Protein AF-A0A1Q8ZIU3-F1 (afdb_monomer_lite)

Radius of gyration: 17.09 Å; chains: 1; bounding box: 44×17×46 Å

Secondary structure (DSSP, 8-state):
--THHHHHHHHHHHHHHHHHHHHHHHHHHHHHHHHHTT-HHHHHHHHHHHHHHHHHHHHHHHHHHHHHHHHHHHH-

Foldseek 3Di:
DPPVVLVVLLVVLVVLVVVLVVVVVVLVVVCVVCVVVVVNVVNVVVCVVCVVVNVVSVVVSVVSVVVNVVSVVVVD

Sequence (76 aa):
MIERRYSLLFRLTVHLLKYFLLAVCGFTITCLLSETMGAIHAVQMIVQMMGPWLLRSAVVIICFMGMAIILESIRQ

pLDDT: mean 72.48, std 8.3, range [43.53, 83.69]

Structure (mmCIF, N/CA/C/O backbone):
data_AF-A0A1Q8ZIU3-F1
#
_entry.id   AF-A0A1Q8ZIU3-F1
#
loop_
_atom_site.group_PDB
_atom_site.id
_atom_site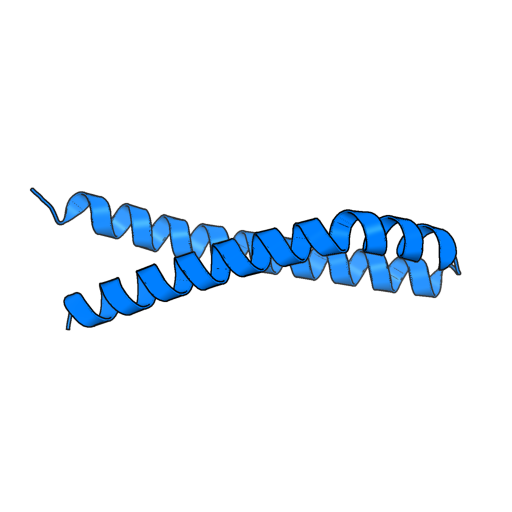.type_symbol
_atom_site.label_atom_id
_atom_site.label_alt_id
_atom_site.label_comp_id
_atom_site.label_asym_id
_atom_site.label_entity_id
_atom_site.label_seq_id
_atom_site.pdbx_PDB_ins_code
_atom_site.Cartn_x
_atom_site.Cartn_y
_atom_site.Cartn_z
_atom_site.occupancy
_atom_site.B_iso_or_equiv
_atom_site.auth_seq_id
_atom_site.auth_comp_id
_atom_site.auth_asym_id
_atom_site.auth_atom_id
_atom_site.pdbx_PDB_model_num
ATOM 1 N N . MET A 1 1 ? -25.845 -8.659 22.476 1.00 43.53 1 MET A N 1
ATOM 2 C CA . MET A 1 1 ? -25.583 -9.354 21.187 1.00 43.53 1 MET A CA 1
ATOM 3 C C . MET A 1 1 ? -24.596 -8.606 20.270 1.00 43.53 1 MET A C 1
ATOM 5 O O . MET A 1 1 ? -24.465 -8.972 19.109 1.00 43.53 1 MET A O 1
ATOM 9 N N . ILE A 1 2 ? -23.882 -7.586 20.769 1.00 53.38 2 ILE A N 1
ATOM 10 C CA . ILE A 1 2 ? -23.054 -6.672 19.958 1.00 53.38 2 ILE A CA 1
ATOM 11 C C . ILE A 1 2 ? -21.573 -7.108 19.944 1.00 53.38 2 ILE A C 1
ATOM 13 O O . ILE A 1 2 ? -20.956 -7.055 18.891 1.00 53.38 2 ILE A O 1
ATOM 17 N N . GLU A 1 3 ? -21.040 -7.701 21.021 1.00 52.19 3 GLU A N 1
ATOM 18 C CA . GLU A 1 3 ? -19.613 -8.073 21.170 1.00 52.19 3 GLU A CA 1
ATOM 19 C C . GLU A 1 3 ? -19.007 -8.983 20.080 1.00 52.19 3 GLU A C 1
ATOM 21 O O . GLU A 1 3 ? -17.867 -8.772 19.668 1.00 52.19 3 GLU A O 1
ATOM 26 N N . ARG A 1 4 ? -19.745 -9.969 19.546 1.00 54.22 4 ARG A N 1
ATOM 27 C CA . ARG A 1 4 ? -19.194 -10.948 18.576 1.00 54.22 4 ARG A CA 1
ATOM 28 C C . ARG A 1 4 ? -18.722 -10.310 17.261 1.00 54.22 4 ARG A C 1
ATOM 30 O O . ARG A 1 4 ? -17.807 -10.831 16.626 1.00 54.22 4 ARG A O 1
ATOM 37 N N . ARG A 1 5 ? -19.328 -9.193 16.841 1.00 54.50 5 ARG A N 1
ATOM 38 C CA . ARG A 1 5 ? -18.979 -8.502 15.584 1.00 54.50 5 ARG A CA 1
ATOM 39 C C . ARG A 1 5 ? -17.633 -7.770 15.665 1.00 54.50 5 ARG A C 1
ATOM 41 O O . ARG A 1 5 ? -16.971 -7.599 14.646 1.00 54.50 5 ARG A O 1
ATOM 48 N N . TYR A 1 6 ? -17.196 -7.402 16.867 1.00 55.91 6 TYR A N 1
ATOM 49 C CA . TYR A 1 6 ? -16.052 -6.516 17.089 1.00 55.91 6 TYR A CA 1
ATOM 50 C C . TYR A 1 6 ? -14.727 -7.278 17.016 1.00 55.91 6 TYR A C 1
ATOM 52 O O . TYR A 1 6 ? -13.774 -6.786 16.417 1.00 55.91 6 TYR A O 1
ATOM 60 N N . SER A 1 7 ? -14.678 -8.521 17.514 1.00 63.81 7 SER A N 1
ATOM 61 C CA . SER A 1 7 ? -13.507 -9.392 17.322 1.00 63.81 7 SER A CA 1
ATOM 62 C C . SER A 1 7 ? -13.258 -9.726 15.852 1.00 63.81 7 SER A C 1
ATOM 64 O O . SER A 1 7 ? -12.106 -9.863 15.451 1.00 63.81 7 SER A O 1
ATOM 66 N N . LEU A 1 8 ? -14.311 -9.837 15.033 1.00 65.25 8 LEU A N 1
ATOM 67 C CA . LEU A 1 8 ? -14.168 -10.078 13.595 1.00 65.25 8 LEU A CA 1
ATOM 68 C C . LEU A 1 8 ? -13.631 -8.850 12.860 1.00 65.25 8 LEU A C 1
ATOM 70 O O . LEU A 1 8 ? -12.728 -9.000 12.045 1.00 65.25 8 LEU A O 1
ATOM 74 N N . LEU A 1 9 ? -14.132 -7.651 13.175 1.00 65.50 9 LEU A N 1
ATOM 75 C CA . LEU A 1 9 ? -13.649 -6.403 12.575 1.00 65.50 9 LEU A CA 1
ATOM 76 C C . LEU A 1 9 ? -12.187 -6.130 12.934 1.00 65.50 9 LEU A C 1
ATOM 78 O O . LEU A 1 9 ? -11.388 -5.874 12.044 1.00 65.50 9 LEU A O 1
ATOM 82 N N . PHE A 1 10 ? -11.810 -6.282 14.205 1.00 66.25 10 PHE A N 1
ATOM 83 C CA . PHE A 1 10 ? -10.420 -6.115 14.636 1.00 66.25 10 PHE A CA 1
ATOM 84 C C . PHE A 1 10 ? -9.486 -7.128 13.962 1.00 66.25 10 PHE A C 1
ATOM 86 O O . PHE A 1 10 ? -8.423 -6.776 13.451 1.00 66.25 10 PHE A O 1
ATOM 93 N N . ARG A 1 11 ? -9.911 -8.397 13.888 1.00 70.56 11 ARG A N 1
ATOM 94 C CA . ARG A 1 11 ? -9.139 -9.447 13.217 1.00 70.56 11 ARG A CA 1
ATOM 95 C C . ARG A 1 11 ? -9.019 -9.192 11.717 1.00 70.56 11 ARG A C 1
ATOM 97 O O . ARG A 1 11 ? -7.950 -9.432 11.167 1.00 70.56 11 ARG A O 1
ATOM 104 N N . LEU A 1 12 ? -10.074 -8.688 11.073 1.00 66.38 12 LEU A N 1
ATOM 105 C CA . LEU A 1 12 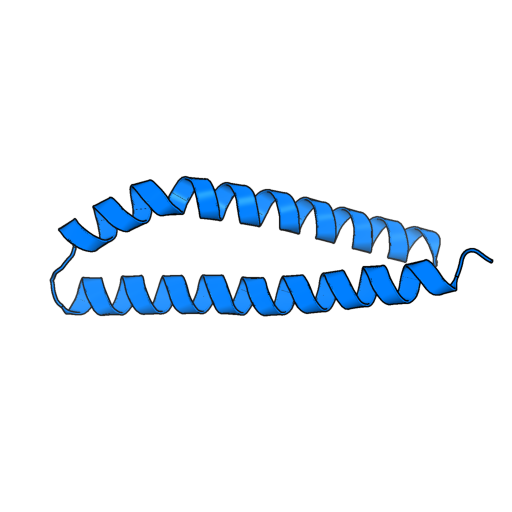? -10.046 -8.268 9.673 1.00 66.38 12 LEU A CA 1
ATOM 106 C C . LEU A 1 12 ? -9.081 -7.104 9.471 1.00 66.38 12 LEU A C 1
ATOM 108 O O . LEU A 1 12 ? -8.258 -7.203 8.572 1.00 66.38 12 LEU A O 1
ATOM 112 N N . THR A 1 13 ? -9.106 -6.073 10.323 1.00 70.94 13 THR A N 1
ATOM 113 C CA . THR A 1 13 ? -8.172 -4.937 10.253 1.00 70.94 13 THR A CA 1
ATOM 114 C C . THR A 1 13 ? -6.721 -5.395 10.328 1.00 70.94 13 THR A C 1
ATOM 116 O O . THR A 1 13 ? -5.923 -5.025 9.473 1.00 70.94 13 THR A O 1
ATOM 119 N N . VAL A 1 14 ? -6.374 -6.235 11.307 1.00 72.62 14 VAL A N 1
ATOM 120 C CA . VAL A 1 14 ? -5.006 -6.759 11.455 1.00 72.62 14 VAL A CA 1
ATOM 121 C C . VAL A 1 14 ? -4.607 -7.600 10.241 1.00 72.62 14 VAL A C 1
ATOM 123 O O . VAL A 1 14 ? -3.478 -7.505 9.760 1.00 72.62 14 VAL A O 1
ATOM 126 N N . HIS A 1 15 ? -5.535 -8.398 9.703 1.00 74.50 15 HIS A N 1
ATOM 127 C CA . HIS A 1 15 ? -5.267 -9.186 8.504 1.00 74.50 15 HIS A CA 1
ATOM 128 C C . HIS A 1 15 ? -5.033 -8.292 7.279 1.00 74.50 15 HIS A C 1
ATOM 130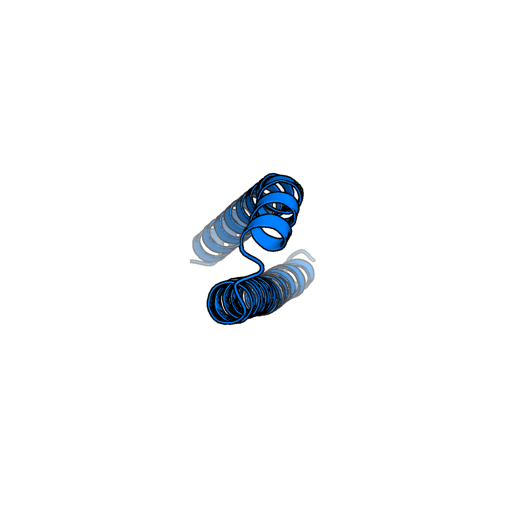 O O . HIS A 1 15 ? -4.063 -8.501 6.554 1.00 74.50 15 HIS A O 1
ATOM 136 N N . LEU A 1 16 ? -5.881 -7.279 7.081 1.00 71.88 16 LEU A N 1
ATOM 137 C CA . LEU A 1 16 ? -5.794 -6.309 5.987 1.00 71.88 16 LEU A CA 1
ATOM 138 C C . LEU A 1 16 ? -4.499 -5.502 6.064 1.00 71.88 16 LEU A C 1
ATOM 140 O O . LEU A 1 16 ? -3.822 -5.349 5.053 1.00 71.88 16 LEU A O 1
ATOM 144 N N . LEU A 1 17 ? -4.113 -5.063 7.263 1.00 74.00 17 LEU A N 1
ATOM 145 C CA . LEU A 1 17 ? -2.856 -4.357 7.493 1.00 74.00 17 LEU A CA 1
ATOM 146 C C . LEU A 1 17 ? -1.651 -5.236 7.137 1.00 74.00 17 LEU A C 1
ATOM 148 O O . LEU A 1 17 ? -0.735 -4.772 6.460 1.00 74.00 17 LEU A O 1
ATOM 152 N N . LYS A 1 18 ? -1.672 -6.520 7.524 1.00 77.25 18 LYS A N 1
ATOM 153 C CA . LYS A 1 18 ? -0.607 -7.469 7.170 1.00 77.25 18 LYS A CA 1
ATOM 154 C C . LYS A 1 18 ? -0.500 -7.657 5.658 1.00 77.25 18 LYS A C 1
ATOM 156 O O . LYS A 1 18 ? 0.601 -7.611 5.117 1.00 77.25 18 LYS A O 1
ATOM 161 N N . TYR A 1 19 ? -1.630 -7.856 4.978 1.00 75.94 19 TYR A N 1
ATOM 162 C CA . TYR A 1 19 ? -1.663 -8.000 3.521 1.00 75.94 19 TYR A CA 1
ATOM 163 C C . TYR A 1 19 ? -1.227 -6.724 2.801 1.00 75.94 19 TYR A C 1
ATOM 165 O O . TYR A 1 19 ? -0.534 -6.813 1.791 1.00 75.94 19 TYR A O 1
ATOM 173 N N . PHE A 1 20 ? -1.565 -5.549 3.329 1.00 73.38 20 PHE A N 1
ATOM 174 C CA . PHE A 1 20 ? -1.124 -4.283 2.759 1.00 73.38 20 PHE A CA 1
ATOM 175 C C . PHE A 1 20 ? 0.377 -4.068 2.888 1.00 73.38 20 PHE A C 1
ATOM 177 O O . PHE A 1 20 ? 1.018 -3.717 1.903 1.00 73.38 20 PHE A O 1
ATOM 184 N N . LEU A 1 21 ? 0.951 -4.324 4.068 1.00 76.06 21 LEU A N 1
ATOM 185 C CA . LEU A 1 21 ? 2.401 -4.273 4.243 1.00 76.06 21 LEU A CA 1
ATOM 186 C C . LEU A 1 21 ? 3.097 -5.213 3.255 1.00 76.06 21 LEU A C 1
ATOM 188 O O . LEU A 1 21 ? 4.090 -4.836 2.642 1.00 76.06 21 LEU A O 1
ATOM 192 N N . LEU A 1 22 ? 2.543 -6.416 3.064 1.00 79.00 22 LEU A N 1
ATOM 193 C CA . LEU A 1 22 ? 3.063 -7.383 2.101 1.00 79.00 22 LEU A CA 1
ATOM 194 C C . LEU A 1 22 ? 2.984 -6.855 0.661 1.00 79.00 22 LEU A C 1
ATOM 196 O O . LEU A 1 22 ? 3.941 -7.000 -0.094 1.00 79.00 22 LEU A O 1
ATOM 200 N N . ALA A 1 23 ? 1.864 -6.227 0.292 1.00 76.44 23 ALA A N 1
ATOM 201 C CA . ALA A 1 23 ? 1.654 -5.651 -1.031 1.00 76.44 23 ALA A CA 1
ATOM 202 C C . ALA A 1 23 ? 2.604 -4.474 -1.302 1.00 76.44 23 ALA A C 1
ATOM 204 O O . ALA A 1 23 ? 3.214 -4.422 -2.367 1.00 76.44 23 ALA A O 1
ATOM 205 N N . VAL A 1 24 ? 2.782 -3.571 -0.332 1.00 78.81 24 VAL A N 1
ATOM 206 C CA . VAL A 1 24 ? 3.724 -2.445 -0.431 1.00 78.81 24 VAL A CA 1
ATOM 207 C C . VAL A 1 24 ? 5.163 -2.947 -0.495 1.00 78.81 24 VAL A C 1
ATOM 209 O O . VAL A 1 24 ? 5.917 -2.486 -1.345 1.00 78.81 24 VAL A O 1
ATOM 212 N N . CYS A 1 25 ? 5.549 -3.925 0.330 1.00 80.31 25 CYS A N 1
ATOM 213 C CA . CYS A 1 25 ? 6.871 -4.547 0.234 1.00 80.31 25 CYS A CA 1
ATOM 214 C C . CYS A 1 25 ? 7.098 -5.184 -1.138 1.00 80.31 25 CYS A C 1
ATOM 216 O O . CYS A 1 25 ? 8.132 -4.936 -1.751 1.00 80.31 25 CYS A O 1
ATOM 218 N N . GLY A 1 26 ? 6.136 -5.961 -1.642 1.00 82.12 26 GLY A N 1
ATOM 219 C CA . GLY A 1 26 ? 6.222 -6.565 -2.971 1.00 82.12 26 GLY A CA 1
ATOM 220 C C . GLY A 1 26 ? 6.397 -5.513 -4.064 1.00 82.12 26 GLY A C 1
ATOM 221 O O . GLY A 1 26 ? 7.296 -5.632 -4.890 1.00 82.12 26 GLY A O 1
ATOM 222 N N . PHE A 1 27 ? 5.606 -4.440 -4.011 1.00 76.44 27 PHE A N 1
ATOM 223 C CA . PHE A 1 27 ? 5.697 -3.335 -4.961 1.00 76.44 27 PHE A CA 1
ATOM 224 C C . PHE A 1 27 ? 7.066 -2.644 -4.915 1.00 76.44 27 PHE A C 1
ATOM 226 O O . PHE A 1 27 ? 7.695 -2.444 -5.952 1.00 76.44 27 PHE A O 1
ATOM 233 N N . THR A 1 28 ? 7.572 -2.349 -3.715 1.00 80.25 28 THR A N 1
ATOM 234 C CA . THR A 1 28 ? 8.903 -1.760 -3.521 1.00 80.25 28 THR A CA 1
ATOM 235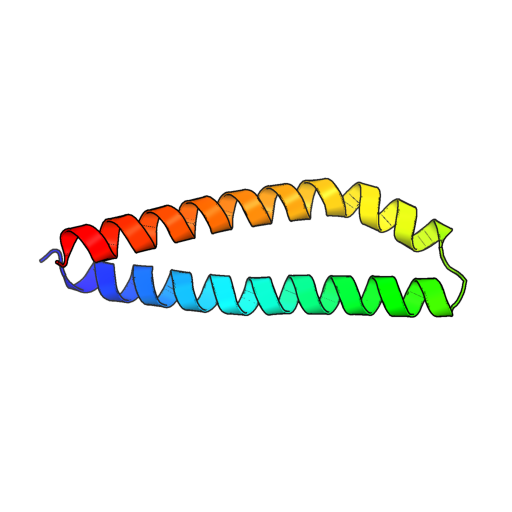 C C . THR A 1 28 ? 10.006 -2.664 -4.069 1.00 80.25 28 THR A C 1
ATOM 237 O O . THR A 1 28 ? 10.905 -2.179 -4.752 1.00 80.25 28 THR A O 1
ATOM 240 N N . ILE A 1 29 ? 9.928 -3.979 -3.831 1.00 83.69 29 ILE A N 1
ATOM 241 C CA . ILE A 1 29 ? 10.902 -4.953 -4.346 1.00 83.69 29 ILE A CA 1
ATOM 242 C C . ILE A 1 29 ? 10.877 -4.985 -5.879 1.00 83.69 29 ILE A C 1
ATOM 244 O O . ILE A 1 29 ? 11.935 -4.959 -6.499 1.00 83.69 29 ILE A O 1
ATOM 248 N N . THR A 1 30 ? 9.697 -4.998 -6.506 1.00 81.75 30 THR A N 1
ATOM 249 C CA . THR A 1 30 ? 9.575 -4.971 -7.973 1.00 81.75 30 THR A CA 1
ATOM 250 C C . THR A 1 30 ? 10.122 -3.675 -8.575 1.00 81.75 30 THR A C 1
ATOM 252 O O . THR A 1 30 ? 10.843 -3.735 -9.572 1.00 81.75 30 THR A O 1
ATOM 255 N N . CYS A 1 31 ? 9.845 -2.519 -7.961 1.00 71.06 31 CYS A N 1
ATOM 256 C CA . CYS A 1 31 ? 10.421 -1.241 -8.384 1.00 71.06 31 CYS A CA 1
ATOM 257 C C . CYS A 1 31 ? 11.953 -1.258 -8.296 1.00 71.06 31 CYS A C 1
ATOM 259 O O . CYS A 1 31 ? 12.615 -0.924 -9.273 1.00 71.06 31 CYS A O 1
ATOM 261 N N . LEU A 1 32 ? 12.516 -1.713 -7.171 1.00 80.56 32 LEU A N 1
ATOM 262 C CA . LEU A 1 32 ? 13.968 -1.811 -6.988 1.00 80.56 32 LEU A CA 1
ATOM 263 C C . LEU A 1 32 ? 14.617 -2.766 -7.999 1.00 80.56 32 LEU A C 1
ATOM 265 O O . LEU A 1 32 ? 15.627 -2.418 -8.603 1.00 80.56 32 LEU A O 1
ATOM 269 N N . LEU A 1 33 ? 14.031 -3.945 -8.234 1.00 81.75 33 LEU A N 1
ATOM 270 C CA . LEU A 1 33 ? 14.550 -4.894 -9.228 1.00 81.75 33 LEU A CA 1
ATOM 271 C C . LEU A 1 33 ? 14.575 -4.286 -10.630 1.00 81.75 33 LEU A C 1
ATOM 273 O O . LEU A 1 33 ? 15.537 -4.455 -11.378 1.00 81.75 33 LEU A O 1
ATOM 277 N N . SER A 1 34 ? 13.528 -3.564 -10.998 1.00 77.06 34 SER A N 1
ATOM 278 C CA . SER A 1 34 ? 13.414 -3.034 -12.348 1.00 77.06 34 SER A CA 1
ATOM 279 C C . SER A 1 34 ? 14.253 -1.766 -12.569 1.00 77.06 34 SER A C 1
ATOM 281 O O . SER A 1 34 ? 14.708 -1.546 -13.692 1.00 77.06 34 SER A O 1
ATOM 283 N N . GLU A 1 35 ? 14.553 -1.000 -11.513 1.00 72.56 35 GLU A N 1
ATOM 284 C CA . GLU A 1 35 ? 15.622 0.014 -11.515 1.00 72.56 35 GLU A CA 1
ATOM 285 C C . GLU A 1 35 ? 16.986 -0.642 -11.797 1.00 72.56 35 GLU A C 1
ATOM 287 O O . GLU A 1 35 ? 17.718 -0.192 -12.677 1.00 72.56 35 GLU A O 1
ATOM 292 N N . THR A 1 36 ? 17.305 -1.765 -11.133 1.00 79.81 36 THR A N 1
ATOM 293 C CA . THR A 1 36 ? 18.588 -2.468 -11.346 1.00 79.81 36 THR A CA 1
ATOM 294 C C . THR A 1 36 ? 18.731 -3.102 -12.731 1.00 79.81 36 THR A C 1
ATOM 296 O O . THR A 1 36 ? 19.847 -3.253 -13.220 1.00 79.81 36 THR A O 1
ATOM 299 N N . MET A 1 37 ? 17.620 -3.446 -13.390 1.00 78.50 37 MET A N 1
ATOM 300 C CA . MET A 1 37 ? 17.617 -4.008 -14.747 1.00 78.50 37 MET A CA 1
ATOM 301 C C . MET A 1 37 ? 17.549 -2.939 -15.852 1.00 78.50 37 MET A C 1
ATOM 303 O O . MET A 1 37 ? 17.516 -3.291 -17.029 1.00 78.50 37 MET A O 1
ATOM 307 N N . GLY A 1 38 ? 17.510 -1.645 -15.508 1.00 73.69 38 GLY A N 1
ATOM 308 C CA . GLY A 1 38 ? 17.422 -0.553 -16.486 1.00 73.69 38 GLY A CA 1
ATOM 309 C C . GLY A 1 38 ? 16.064 -0.442 -17.194 1.00 73.69 38 GLY A C 1
ATOM 310 O O . GLY A 1 38 ? 15.916 0.337 -18.134 1.00 73.69 38 GLY A O 1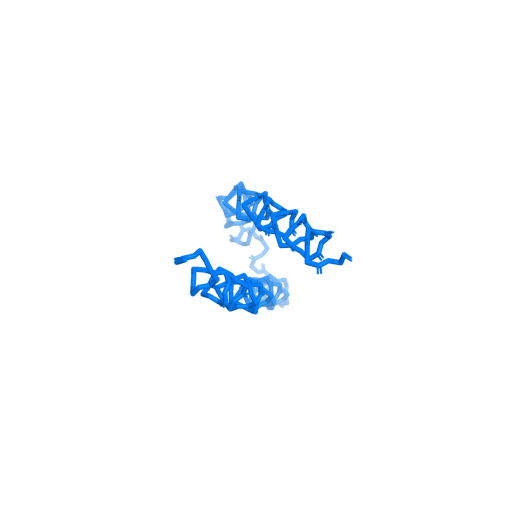
ATOM 311 N N . ALA A 1 39 ? 15.039 -1.165 -16.732 1.00 75.25 39 ALA A N 1
ATOM 312 C CA . ALA A 1 39 ? 13.675 -1.132 -17.267 1.00 75.25 39 ALA A CA 1
ATOM 313 C C . ALA A 1 39 ? 12.840 -0.002 -16.629 1.00 75.25 39 ALA A C 1
ATOM 315 O O . ALA A 1 39 ? 11.673 -0.170 -16.267 1.00 75.25 39 ALA A O 1
ATOM 316 N N . ILE A 1 40 ? 13.456 1.172 -16.494 1.00 70.94 40 ILE A N 1
ATOM 317 C CA . ILE A 1 40 ? 12.927 2.336 -15.769 1.00 70.94 40 ILE A CA 1
ATOM 318 C C . ILE A 1 40 ? 11.625 2.832 -16.425 1.00 70.94 40 ILE A C 1
ATOM 320 O O . ILE A 1 40 ? 10.651 3.160 -15.748 1.00 70.94 40 ILE A O 1
ATOM 324 N N . HIS A 1 41 ? 11.553 2.788 -17.760 1.00 73.69 41 HIS A N 1
ATOM 325 C CA . HIS A 1 41 ? 10.371 3.203 -18.521 1.00 73.69 41 HIS A CA 1
ATOM 326 C C . HIS A 1 41 ? 9.145 2.308 -18.282 1.00 73.69 41 HIS A C 1
ATOM 328 O O . HIS A 1 41 ? 8.026 2.812 -18.179 1.00 73.69 41 HIS A O 1
ATOM 334 N N . ALA A 1 42 ? 9.344 0.991 -18.158 1.00 74.19 42 ALA A N 1
ATOM 335 C CA . ALA A 1 42 ? 8.253 0.058 -17.882 1.00 74.19 42 ALA A CA 1
ATOM 336 C C . ALA A 1 42 ? 7.700 0.276 -16.466 1.00 74.19 42 ALA A C 1
ATOM 338 O O . ALA A 1 42 ? 6.486 0.345 -16.278 1.00 74.19 42 ALA A O 1
ATOM 339 N N . VAL A 1 43 ? 8.586 0.481 -15.485 1.00 73.19 43 VAL A N 1
ATOM 340 C CA . VAL A 1 43 ? 8.194 0.818 -14.108 1.00 73.19 43 VAL A CA 1
ATOM 341 C C . VAL A 1 43 ? 7.453 2.128 -14.041 1.00 73.19 43 VAL A C 1
ATOM 343 O O . VAL A 1 43 ? 6.432 2.175 -13.371 1.00 73.19 43 VAL A O 1
ATOM 346 N N . GLN A 1 44 ? 7.909 3.181 -14.722 1.00 75.69 44 GLN A N 1
ATOM 347 C CA . GLN A 1 44 ? 7.209 4.464 -14.681 1.00 75.69 44 GLN A CA 1
ATOM 348 C C . GLN A 1 44 ? 5.770 4.342 -15.185 1.00 75.69 44 GLN A C 1
ATOM 350 O O . GLN A 1 44 ? 4.860 4.885 -14.560 1.00 75.69 44 GLN A O 1
ATOM 355 N N . MET A 1 45 ? 5.544 3.585 -16.262 1.00 79.50 45 MET A N 1
ATOM 356 C CA . MET A 1 45 ? 4.198 3.357 -16.789 1.00 79.50 45 MET A CA 1
ATOM 357 C C . MET A 1 45 ? 3.328 2.576 -15.792 1.00 79.50 45 MET A C 1
ATOM 359 O O . MET A 1 45 ? 2.186 2.952 -15.525 1.00 79.50 45 MET A O 1
ATOM 363 N N . ILE A 1 46 ? 3.889 1.532 -15.179 1.00 75.75 46 ILE A N 1
ATOM 364 C CA . ILE A 1 46 ? 3.209 0.719 -14.164 1.00 75.75 46 ILE A CA 1
ATOM 365 C C . ILE A 1 46 ? 2.933 1.542 -12.898 1.00 75.75 46 ILE A C 1
ATOM 367 O O . ILE A 1 46 ? 1.840 1.467 -12.348 1.00 75.75 46 ILE A O 1
ATOM 371 N N . VAL A 1 47 ? 3.874 2.379 -12.459 1.00 76.38 47 VAL A N 1
ATOM 372 C CA . VAL A 1 47 ? 3.749 3.281 -11.306 1.00 76.38 47 VAL A CA 1
ATOM 373 C C . VAL A 1 47 ? 2.699 4.352 -11.554 1.00 76.38 47 VAL A C 1
ATOM 375 O O . VAL A 1 47 ? 1.921 4.632 -10.650 1.00 76.38 47 VAL A O 1
ATOM 378 N N . GLN A 1 48 ? 2.602 4.935 -12.749 1.00 78.62 48 GLN A N 1
ATOM 379 C CA . GLN A 1 48 ? 1.530 5.893 -13.036 1.00 78.62 48 GLN A CA 1
ATOM 380 C C . GLN A 1 48 ? 0.149 5.232 -13.050 1.00 78.62 48 GLN A C 1
ATOM 382 O O . GLN A 1 48 ? -0.836 5.856 -12.659 1.00 78.62 48 GLN A O 1
ATOM 387 N N . MET A 1 49 ? 0.072 3.963 -13.449 1.00 78.06 49 MET A N 1
ATOM 388 C CA . MET A 1 49 ? -1.185 3.221 -13.522 1.00 78.06 49 MET A CA 1
ATOM 389 C C . MET A 1 49 ? -1.605 2.640 -12.160 1.00 78.06 49 MET A C 1
ATOM 391 O O . MET A 1 49 ? -2.776 2.708 -11.785 1.00 78.06 49 MET A O 1
ATOM 395 N N . MET A 1 50 ? -0.650 2.125 -11.380 1.00 74.31 50 MET A N 1
ATOM 396 C CA . MET A 1 50 ? -0.866 1.546 -10.048 1.00 74.31 50 MET A CA 1
ATOM 397 C C . MET A 1 50 ? -0.765 2.571 -8.919 1.00 74.31 50 MET A C 1
ATOM 399 O O . MET A 1 50 ? -1.326 2.342 -7.856 1.00 74.31 50 MET A O 1
ATOM 403 N N . GLY A 1 51 ? -0.119 3.714 -9.125 1.00 75.62 51 GLY A N 1
ATOM 404 C CA . GLY A 1 51 ? -0.014 4.813 -8.162 1.00 75.62 51 GLY A CA 1
ATOM 405 C C . GLY A 1 51 ? -1.365 5.291 -7.619 1.00 75.62 51 GLY A C 1
ATOM 406 O O . GLY A 1 51 ? -1.545 5.300 -6.401 1.00 75.62 51 GLY A O 1
ATOM 407 N N . PRO A 1 52 ? -2.363 5.617 -8.464 1.00 78.56 52 PRO A N 1
ATOM 408 C CA . PRO A 1 52 ? -3.691 5.985 -7.976 1.00 78.56 52 PRO A CA 1
ATOM 409 C C . PRO A 1 52 ? -4.409 4.822 -7.276 1.00 78.56 52 PRO A C 1
ATOM 411 O O . PRO A 1 52 ? -5.163 5.052 -6.330 1.00 78.56 52 PRO A O 1
ATOM 414 N N . TRP A 1 53 ? -4.158 3.573 -7.684 1.00 74.62 53 TRP A N 1
ATOM 415 C CA . TRP A 1 53 ? -4.687 2.382 -7.008 1.00 74.62 53 TRP A CA 1
ATOM 416 C C . TRP A 1 53 ? -4.067 2.180 -5.622 1.00 74.62 53 TRP A C 1
ATOM 418 O O . TRP A 1 53 ? -4.790 1.908 -4.662 1.00 74.62 53 TRP A O 1
ATOM 428 N N . LEU A 1 54 ? -2.756 2.391 -5.497 1.00 75.88 54 LEU A N 1
ATOM 429 C CA . LEU A 1 54 ? -2.027 2.380 -4.234 1.00 75.88 54 LEU A CA 1
ATOM 430 C C . LEU A 1 54 ? -2.543 3.478 -3.310 1.00 75.88 54 LEU A C 1
ATOM 432 O O . LEU A 1 54 ? -2.872 3.187 -2.163 1.00 75.88 54 LEU A O 1
ATOM 436 N N . LEU A 1 55 ? -2.718 4.700 -3.817 1.00 76.62 55 LEU A N 1
ATOM 437 C CA . LEU A 1 55 ? -3.267 5.811 -3.040 1.00 76.62 55 LEU A CA 1
ATOM 438 C C . LEU A 1 55 ? -4.685 5.499 -2.533 1.00 76.62 55 LEU A C 1
ATOM 440 O O . LEU A 1 55 ? -4.987 5.703 -1.358 1.00 76.62 55 LEU A O 1
ATOM 444 N N . ARG A 1 56 ? -5.542 4.932 -3.395 1.00 81.12 56 ARG A N 1
ATOM 445 C CA . ARG A 1 56 ? -6.885 4.467 -3.014 1.00 81.12 56 ARG A CA 1
ATOM 446 C C . ARG A 1 56 ? -6.825 3.403 -1.924 1.00 81.12 56 ARG A C 1
ATOM 448 O O . ARG A 1 56 ? -7.574 3.489 -0.954 1.00 81.12 56 ARG A O 1
ATOM 455 N N . SER A 1 57 ? -5.935 2.424 -2.065 1.00 74.62 57 SER A N 1
ATOM 456 C CA . SER A 1 57 ? -5.771 1.366 -1.067 1.00 74.62 57 SER A CA 1
ATOM 457 C C . SER A 1 57 ? -5.267 1.916 0.272 1.00 74.62 57 SER A C 1
ATOM 459 O O . SER A 1 57 ? -5.814 1.566 1.315 1.00 74.62 57 SER A O 1
ATOM 461 N N . ALA A 1 58 ? -4.324 2.861 0.249 1.00 76.69 58 ALA A N 1
ATOM 462 C CA . ALA A 1 58 ? -3.808 3.524 1.439 1.00 76.69 58 ALA A CA 1
ATOM 463 C C . ALA A 1 58 ? -4.907 4.302 2.179 1.00 76.69 58 ALA A C 1
ATOM 465 O O . ALA A 1 58 ? -5.032 4.173 3.394 1.00 76.69 58 ALA A O 1
ATOM 466 N N . VAL A 1 59 ? -5.761 5.042 1.459 1.00 81.25 59 VAL A N 1
ATOM 467 C CA . VAL A 1 59 ? -6.909 5.755 2.052 1.00 81.25 59 VAL A CA 1
ATOM 468 C C . VAL A 1 59 ? -7.884 4.793 2.729 1.00 81.25 59 VAL A C 1
ATOM 470 O O . VAL A 1 59 ? -8.300 5.042 3.861 1.00 81.25 59 VAL A O 1
ATOM 473 N N . VAL A 1 60 ? -8.228 3.678 2.075 1.00 78.62 60 VAL A N 1
ATOM 474 C CA . VAL A 1 60 ? -9.120 2.660 2.659 1.00 78.62 60 VAL A CA 1
ATOM 475 C C . VAL A 1 60 ? -8.543 2.123 3.967 1.00 78.62 60 VAL A C 1
ATOM 477 O O . VAL A 1 60 ? -9.275 1.935 4.935 1.00 78.62 60 VAL A O 1
ATOM 480 N N . ILE A 1 61 ? -7.227 1.932 4.022 1.00 74.19 61 ILE A N 1
ATOM 481 C CA . ILE A 1 61 ? -6.542 1.373 5.188 1.00 74.19 61 ILE A CA 1
ATOM 482 C C . ILE A 1 61 ? -6.423 2.382 6.314 1.00 74.19 61 ILE A C 1
ATOM 484 O O . ILE A 1 61 ? -6.677 2.019 7.457 1.00 74.19 61 ILE A O 1
ATOM 488 N N . ILE A 1 62 ? -6.111 3.642 6.014 1.00 76.06 62 ILE A N 1
ATOM 489 C CA . ILE A 1 62 ? -6.128 4.724 7.007 1.00 76.06 62 ILE A CA 1
ATOM 490 C C . ILE A 1 62 ? -7.524 4.836 7.626 1.00 76.06 62 ILE A C 1
ATOM 492 O O . ILE A 1 62 ? -7.658 4.947 8.843 1.00 76.06 62 ILE A O 1
ATOM 496 N N . CYS A 1 63 ? -8.572 4.730 6.808 1.00 79.94 63 CYS A N 1
ATOM 497 C CA . CYS A 1 63 ? -9.950 4.746 7.285 1.00 79.94 63 CYS A CA 1
ATOM 498 C C . CYS A 1 63 ? -10.243 3.540 8.197 1.00 79.94 63 CYS A C 1
ATOM 500 O O . CYS A 1 63 ? -10.809 3.690 9.279 1.00 79.94 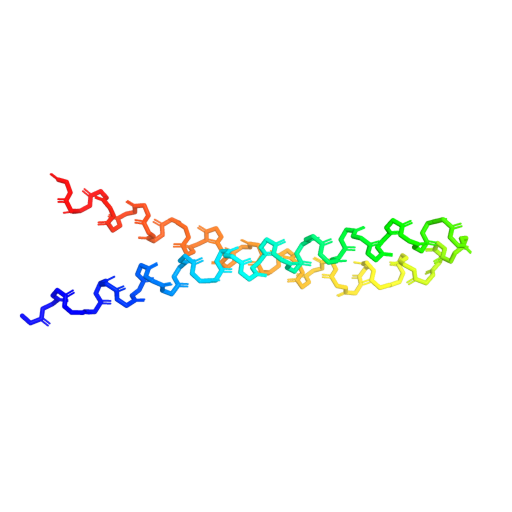63 CYS A O 1
ATOM 502 N N . PHE A 1 64 ? -9.779 2.349 7.811 1.00 72.81 64 PHE A N 1
ATOM 503 C CA . PHE A 1 64 ? -9.889 1.133 8.620 1.00 72.81 64 PHE A CA 1
ATOM 504 C C . PHE A 1 64 ? -9.114 1.218 9.943 1.00 72.81 64 PHE A C 1
ATOM 506 O O . PHE A 1 64 ? -9.583 0.741 10.976 1.00 72.81 64 PHE A O 1
ATOM 513 N N . MET A 1 65 ? -7.940 1.848 9.923 1.00 73.12 65 MET A N 1
ATOM 514 C CA . MET A 1 65 ? -7.116 2.088 11.101 1.00 73.12 65 MET A CA 1
ATOM 515 C C . MET A 1 65 ? -7.800 3.077 12.048 1.00 73.12 65 MET A C 1
ATOM 517 O O . MET A 1 65 ? -7.892 2.801 13.239 1.00 73.12 65 MET A O 1
ATOM 521 N N . GLY A 1 66 ? -8.375 4.165 11.526 1.00 76.19 66 GLY A N 1
ATOM 522 C CA . GLY A 1 66 ? -9.190 5.100 12.306 1.00 76.19 66 GLY A CA 1
ATOM 523 C C . GLY A 1 66 ? -10.385 4.416 12.971 1.00 76.19 66 GLY A C 1
ATOM 524 O O . GLY A 1 66 ? -10.612 4.593 14.165 1.00 76.19 66 GLY A O 1
ATOM 525 N N . MET A 1 67 ? -11.091 3.552 12.237 1.00 74.81 67 MET A N 1
ATOM 526 C CA . MET A 1 67 ? -12.168 2.736 12.806 1.00 74.81 67 MET A CA 1
ATOM 527 C C . MET A 1 67 ? -11.672 1.835 13.939 1.00 74.81 67 MET A C 1
ATOM 529 O O . MET A 1 67 ? -12.346 1.727 14.959 1.00 74.81 67 MET A O 1
ATOM 533 N N . ALA A 1 68 ? -10.499 1.212 13.792 1.00 70.38 68 ALA A N 1
ATOM 534 C CA . ALA A 1 68 ? -9.917 0.372 14.834 1.00 70.38 68 ALA A CA 1
ATOM 535 C C . ALA A 1 68 ? -9.523 1.169 16.087 1.00 70.38 68 ALA A C 1
ATOM 537 O O . ALA A 1 68 ? -9.799 0.710 17.191 1.00 70.38 68 ALA A O 1
ATOM 538 N N . ILE A 1 69 ? -8.956 2.368 15.924 1.00 73.25 69 ILE A N 1
ATOM 539 C CA . ILE A 1 69 ? -8.585 3.259 17.035 1.00 73.25 69 ILE A CA 1
ATOM 540 C C . ILE A 1 69 ? -9.832 3.731 17.793 1.00 73.25 69 ILE A C 1
ATOM 542 O O . ILE A 1 69 ? -9.862 3.673 19.017 1.00 73.25 69 ILE A O 1
ATOM 546 N N . ILE A 1 70 ? -10.889 4.145 17.084 1.00 75.75 70 ILE A N 1
ATOM 547 C CA . ILE A 1 70 ? -12.168 4.529 17.709 1.00 75.75 70 ILE A CA 1
ATOM 548 C C . ILE A 1 70 ? -12.758 3.339 18.476 1.00 75.75 70 ILE A C 1
ATOM 550 O O . ILE A 1 70 ? -13.241 3.496 19.594 1.00 75.75 70 ILE A O 1
ATOM 554 N N . LEU A 1 71 ? -12.679 2.135 17.906 1.00 63.62 71 LEU A N 1
ATOM 555 C CA . LEU A 1 71 ? -13.136 0.909 18.559 1.00 63.62 71 LEU A CA 1
ATOM 556 C C . LEU A 1 71 ? -12.383 0.621 19.859 1.00 63.62 71 LEU A C 1
ATOM 558 O O . LEU A 1 71 ? -12.985 0.195 20.842 1.00 63.62 71 LEU A O 1
ATOM 562 N N . GLU A 1 72 ? -11.068 0.818 19.840 1.00 63.84 72 GLU A N 1
ATOM 563 C CA . GLU A 1 72 ? -10.203 0.631 20.999 1.00 63.84 72 GLU A CA 1
ATOM 564 C C . GLU A 1 72 ? -10.468 1.700 22.063 1.00 63.84 72 GLU A C 1
ATOM 566 O O . GLU A 1 72 ? -10.569 1.373 23.239 1.00 63.84 72 GLU A O 1
ATOM 571 N N . SER A 1 73 ? -10.722 2.942 21.648 1.00 69.56 73 SER A N 1
ATOM 572 C CA . SER A 1 73 ? -11.099 4.034 22.547 1.00 69.56 73 SER A CA 1
ATOM 573 C C . SER A 1 73 ? -12.470 3.847 23.199 1.00 69.56 73 SER A C 1
ATOM 575 O O . SER A 1 73 ? -12.655 4.328 24.305 1.00 69.56 73 SER A O 1
ATOM 577 N N . ILE A 1 74 ? -13.433 3.193 22.539 1.00 67.94 74 ILE A N 1
ATOM 578 C CA . ILE A 1 74 ? -14.754 2.879 23.128 1.00 67.94 74 ILE A CA 1
ATOM 579 C C . ILE A 1 74 ? -14.664 1.687 24.096 1.00 67.94 74 ILE A C 1
ATOM 581 O O . ILE A 1 74 ? -15.521 1.513 24.958 1.00 67.94 74 ILE A O 1
ATOM 585 N N . ARG A 1 75 ? -13.654 0.825 23.928 1.00 57.91 75 ARG A N 1
ATOM 586 C CA . ARG A 1 75 ? -13.392 -0.303 24.831 1.00 57.91 75 ARG A CA 1
ATOM 587 C C . ARG A 1 75 ? -12.786 0.152 26.166 1.00 57.91 75 ARG A C 1
ATOM 589 O O . ARG A 1 75 ? -12.912 -0.594 27.136 1.00 57.91 75 ARG A O 1
ATOM 596 N N . GLN A 1 76 ? -12.103 1.295 26.178 1.00 48.00 76 GLN A N 1
ATOM 597 C CA . GLN A 1 76 ? -11.447 1.882 27.348 1.00 48.00 76 GLN A CA 1
ATOM 598 C C . GLN A 1 76 ? -12.427 2.723 28.171 1.00 48.00 76 GLN A C 1
ATOM 600 O O . GLN A 1 76 ? -12.301 2.683 29.413 1.00 48.00 76 GLN A O 1
#